Protein AF-A0A4R8FZZ9-F1 (afdb_monomer_lite)

Radius of gyration: 10.27 Å; chains: 1; bounding box: 19×21×23 Å

Organism: NCBI:txid442341

InterPro domains:
  IPR030826 Small ribosomal subunit protein bTHX/bTHXc/bTHXm [TIGR04560] (1-24)

pLDDT: mean 89.71, std 8.27, range [60.53, 96.0]

Structure (mmCIF, N/CA/C/O backbone):
data_AF-A0A4R8FZZ9-F1
#
_entry.id   AF-A0A4R8FZZ9-F1
#
loop_
_atom_site.group_PDB
_atom_site.id
_atom_site.type_symbol
_atom_site.label_atom_id
_atom_site.label_alt_id
_atom_site.label_comp_id
_atom_site.label_asym_id
_atom_site.label_entity_id
_atom_site.label_seq_id
_atom_site.pdbx_PDB_ins_code
_atom_site.Cartn_x
_atom_site.Cartn_y
_atom_site.Cartn_z
_atom_site.occupancy
_atom_site.B_iso_or_equiv
_atom_site.auth_seq_id
_atom_site.auth_comp_id
_atom_site.auth_asym_id
_atom_site.auth_atom_id
_atom_site.pdbx_PDB_model_num
ATOM 1 N N . MET A 1 1 ? 3.367 -16.638 -5.526 1.00 60.53 1 MET A N 1
ATOM 2 C CA . MET A 1 1 ? 2.676 -15.486 -6.158 1.00 60.53 1 MET A CA 1
ATOM 3 C C . MET A 1 1 ? 3.460 -15.074 -7.394 1.00 60.53 1 MET A C 1
ATOM 5 O O . MET A 1 1 ? 4.593 -14.624 -7.243 1.00 60.53 1 MET A O 1
ATOM 9 N N . ALA A 1 2 ? 2.902 -15.278 -8.589 1.00 69.88 2 ALA A N 1
ATOM 10 C CA . ALA A 1 2 ? 3.535 -14.874 -9.844 1.00 69.88 2 ALA A CA 1
ATOM 11 C C . ALA A 1 2 ? 3.682 -13.342 -9.912 1.00 69.88 2 ALA A C 1
ATOM 13 O O . ALA A 1 2 ? 2.827 -12.616 -9.401 1.00 69.88 2 ALA A O 1
ATOM 14 N N . LYS A 1 3 ? 4.753 -12.841 -10.546 1.00 66.56 3 LYS A N 1
ATOM 15 C CA . LYS A 1 3 ? 5.019 -11.394 -10.695 1.00 66.56 3 LYS A CA 1
ATOM 16 C C . LYS A 1 3 ? 3.894 -10.649 -11.444 1.00 66.56 3 LYS A C 1
ATOM 18 O O . LYS A 1 3 ? 3.750 -9.446 -11.258 1.00 66.56 3 LYS A O 1
ATOM 23 N N . GLY A 1 4 ? 3.071 -11.366 -12.218 1.00 75.56 4 GLY A N 1
ATOM 24 C CA . GLY A 1 4 ? 1.912 -10.826 -12.939 1.00 75.56 4 GLY A CA 1
ATOM 25 C C . GLY A 1 4 ? 0.629 -10.665 -12.113 1.00 75.56 4 GLY A C 1
ATOM 26 O O . GLY A 1 4 ? -0.291 -9.990 -12.561 1.00 75.56 4 GLY A O 1
ATOM 27 N N . ASP A 1 5 ? 0.535 -11.222 -10.897 1.00 87.75 5 ASP A N 1
ATOM 28 C CA . ASP A 1 5 ? -0.679 -11.048 -10.088 1.00 87.75 5 ASP A CA 1
ATOM 29 C C . ASP A 1 5 ? -0.739 -9.633 -9.494 1.00 87.75 5 ASP A C 1
ATOM 31 O O . ASP A 1 5 ? -0.179 -9.361 -8.426 1.00 87.75 5 ASP A O 1
ATOM 35 N N . HIS A 1 6 ? -1.488 -8.745 -10.148 1.00 87.56 6 HIS A N 1
ATOM 36 C CA . HIS A 1 6 ? -1.712 -7.361 -9.727 1.00 87.56 6 HIS A CA 1
ATOM 37 C C . HIS A 1 6 ? -2.394 -7.212 -8.359 1.00 87.56 6 HIS A C 1
ATOM 39 O O . HIS A 1 6 ? -2.391 -6.113 -7.795 1.00 87.56 6 HIS A O 1
ATOM 45 N N . ARG A 1 7 ? -3.001 -8.276 -7.816 1.00 89.25 7 ARG A N 1
ATOM 46 C CA . ARG A 1 7 ? -3.603 -8.289 -6.475 1.00 89.25 7 ARG A CA 1
ATOM 47 C C . ARG A 1 7 ? -2.602 -8.717 -5.404 1.00 89.25 7 ARG A C 1
ATOM 49 O O . ARG A 1 7 ? -2.860 -8.503 -4.219 1.00 89.25 7 ARG A O 1
ATOM 56 N N . SER A 1 8 ? -1.479 -9.332 -5.764 1.00 92.62 8 SER A N 1
ATOM 57 C CA . SER A 1 8 ? -0.429 -9.746 -4.825 1.00 92.62 8 SER A CA 1
ATOM 58 C C . SER A 1 8 ? 0.435 -8.576 -4.356 1.00 92.62 8 SER A C 1
ATOM 60 O O . SER A 1 8 ? 0.591 -7.578 -5.058 1.00 92.62 8 SER A O 1
ATOM 62 N N . LYS A 1 9 ? 1.069 -8.709 -3.181 1.00 91.56 9 LYS A N 1
ATOM 63 C CA . LYS A 1 9 ? 2.066 -7.726 -2.719 1.00 91.56 9 LYS A CA 1
ATOM 64 C C . LYS A 1 9 ? 3.191 -7.575 -3.749 1.00 91.56 9 LYS A C 1
ATOM 66 O O . LYS A 1 9 ? 3.570 -6.454 -4.064 1.00 91.56 9 LYS A O 1
ATOM 71 N N . ARG A 1 10 ? 3.673 -8.693 -4.309 1.00 92.31 10 ARG A N 1
ATOM 72 C CA . ARG A 1 10 ? 4.738 -8.702 -5.324 1.00 92.31 10 ARG A CA 1
ATOM 73 C C . ARG A 1 10 ? 4.318 -7.976 -6.601 1.00 92.31 10 ARG A C 1
ATOM 75 O O . ARG A 1 10 ? 5.026 -7.065 -6.999 1.00 92.31 10 ARG A O 1
ATOM 82 N N . GLY A 1 11 ? 3.153 -8.274 -7.172 1.00 94.00 11 GLY A N 1
ATOM 83 C CA . GLY A 1 11 ? 2.684 -7.584 -8.381 1.00 94.00 11 GLY A CA 1
ATOM 84 C C . GLY A 1 11 ? 2.410 -6.093 -8.162 1.00 94.00 11 GLY A C 1
ATOM 85 O O . GLY A 1 11 ? 2.653 -5.286 -9.056 1.00 94.00 11 GLY A O 1
ATOM 86 N N . LYS A 1 12 ? 1.991 -5.686 -6.954 1.00 92.56 12 LYS A N 1
ATOM 87 C CA . LYS A 1 12 ? 1.912 -4.263 -6.584 1.00 92.56 12 LYS A CA 1
ATOM 88 C C . LYS A 1 12 ? 3.290 -3.591 -6.542 1.00 92.56 12 LYS A C 1
ATOM 90 O O . LYS A 1 12 ? 3.401 -2.467 -7.017 1.00 92.56 12 LYS A O 1
ATOM 95 N N . ILE A 1 13 ? 4.321 -4.274 -6.027 1.00 92.81 13 ILE A N 1
ATOM 96 C CA . ILE A 1 13 ? 5.716 -3.791 -6.048 1.00 92.81 13 ILE A CA 1
ATOM 97 C C . ILE A 1 13 ? 6.203 -3.652 -7.492 1.00 92.81 13 ILE A C 1
ATOM 99 O O . ILE A 1 13 ? 6.660 -2.579 -7.863 1.00 92.81 13 ILE A O 1
ATOM 103 N N . THR A 1 14 ? 6.058 -4.697 -8.312 1.00 93.69 14 THR A N 1
ATOM 104 C CA . THR A 1 14 ? 6.551 -4.709 -9.700 1.00 93.69 14 THR A CA 1
ATOM 105 C C . THR A 1 14 ? 5.904 -3.618 -10.552 1.00 93.69 14 THR A C 1
ATOM 107 O O . THR A 1 14 ? 6.568 -3.016 -11.381 1.00 93.69 14 THR A O 1
ATOM 110 N N . ARG A 1 15 ? 4.622 -3.317 -10.314 1.00 92.88 15 ARG A N 1
ATOM 111 C CA . ARG A 1 15 ? 3.883 -2.252 -11.011 1.00 92.88 15 ARG A CA 1
ATOM 112 C C . ARG A 1 15 ? 4.045 -0.863 -10.365 1.00 92.88 15 ARG A C 1
ATOM 114 O O . ARG A 1 15 ? 3.435 0.090 -10.829 1.00 92.88 15 ARG A O 1
ATOM 121 N N . GLY A 1 16 ? 4.763 -0.745 -9.246 1.00 93.50 16 GLY A N 1
ATOM 122 C CA . GLY A 1 16 ? 4.902 0.522 -8.514 1.00 93.50 16 GLY A CA 1
ATOM 123 C C . GLY A 1 16 ? 3.595 1.060 -7.913 1.00 93.50 16 GLY A C 1
ATOM 124 O O . GLY A 1 16 ? 3.515 2.225 -7.547 1.00 93.50 16 GLY A O 1
ATOM 125 N N . SER A 1 17 ? 2.560 0.227 -7.779 1.00 93.62 17 SER A N 1
ATOM 126 C CA . SER A 1 17 ? 1.238 0.654 -7.303 1.00 93.62 17 SER A CA 1
ATOM 127 C C . SER A 1 17 ? 1.023 0.333 -5.824 1.00 93.62 17 SER A C 1
ATOM 129 O O . SER A 1 17 ? 1.668 -0.551 -5.249 1.00 93.62 17 SER A O 1
ATOM 131 N N . HIS A 1 18 ? 0.086 1.041 -5.198 1.00 94.19 18 HIS A N 1
ATOM 132 C CA . HIS A 1 18 ? -0.352 0.784 -3.828 1.00 94.19 18 HIS A CA 1
ATOM 133 C C . HIS A 1 18 ? -1.734 0.125 -3.811 1.00 94.19 18 HIS A C 1
ATOM 135 O O . HIS A 1 18 ? -2.481 0.143 -4.789 1.00 94.19 18 HIS A O 1
ATOM 141 N N . GLY A 1 19 ? -2.075 -0.516 -2.700 1.00 91.94 19 GLY A N 1
ATOM 142 C CA . GLY A 1 19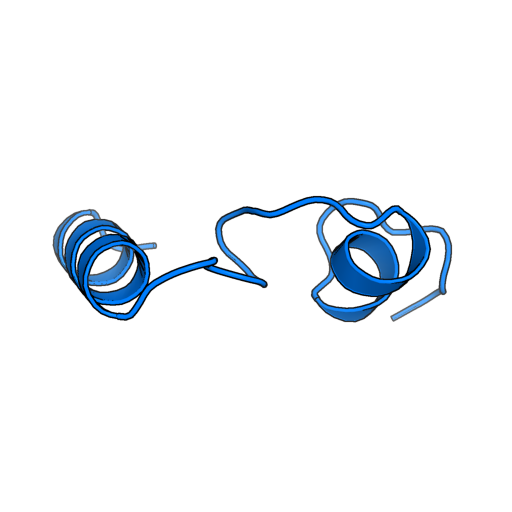 ? -3.384 -1.134 -2.510 1.00 91.94 19 GLY A CA 1
ATOM 143 C C . GLY A 1 19 ? -3.432 -1.963 -1.239 1.00 91.94 19 GLY A C 1
ATOM 144 O O . GLY A 1 19 ? -2.496 -1.930 -0.446 1.00 91.94 19 GLY A O 1
ATOM 145 N N . ARG A 1 20 ? -4.488 -2.765 -1.070 1.00 92.25 20 ARG A N 1
ATOM 146 C CA . ARG A 1 20 ? -4.715 -3.549 0.156 1.00 92.25 20 ARG A CA 1
ATOM 147 C C . ARG A 1 20 ? -3.479 -4.312 0.646 1.00 92.25 20 ARG A C 1
ATOM 149 O O . ARG A 1 20 ? -3.095 -4.201 1.800 1.00 92.25 20 ARG A O 1
ATOM 156 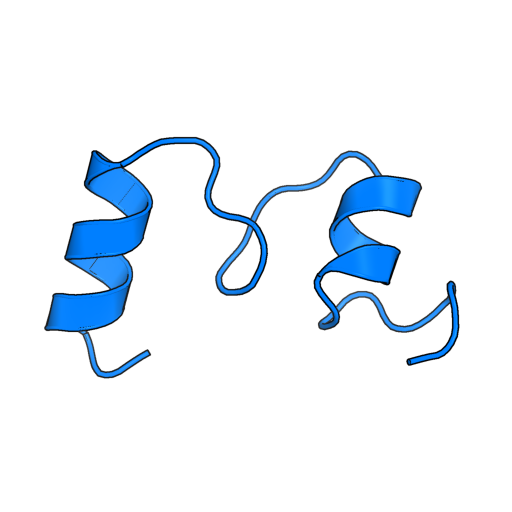N N . ARG A 1 21 ? -2.819 -5.050 -0.254 1.00 92.25 21 ARG A N 1
ATOM 157 C CA . ARG A 1 21 ? -1.638 -5.872 0.073 1.00 92.25 21 ARG A CA 1
ATOM 158 C C . ARG A 1 21 ? -0.305 -5.101 0.098 1.00 92.25 21 ARG A C 1
ATOM 160 O O . ARG A 1 21 ? 0.715 -5.680 0.464 1.00 92.25 21 ARG A O 1
ATOM 167 N N . ARG A 1 22 ? -0.292 -3.825 -0.308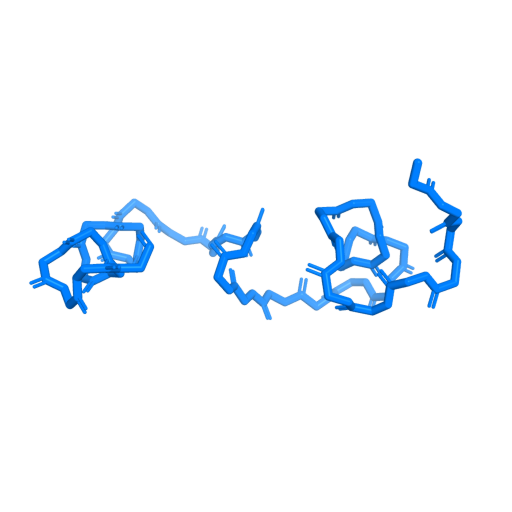 1.00 93.75 22 ARG A N 1
ATOM 168 C CA . ARG A 1 22 ? 0.873 -2.919 -0.275 1.00 93.75 22 ARG A CA 1
ATOM 169 C C . ARG A 1 22 ? 0.397 -1.487 0.036 1.00 93.75 22 ARG A C 1
ATOM 171 O O . ARG A 1 22 ? 0.325 -0.663 -0.882 1.00 93.75 22 ARG A O 1
ATOM 178 N N . PRO A 1 23 ? 0.003 -1.202 1.289 1.00 94.00 23 PRO A N 1
ATOM 179 C CA . PRO A 1 23 ? -0.380 0.148 1.690 1.00 94.00 23 PRO A CA 1
ATOM 180 C C . PRO A 1 23 ? 0.827 1.089 1.593 1.00 94.00 23 PRO A C 1
ATOM 182 O O . PRO A 1 23 ? 1.961 0.658 1.790 1.00 94.00 23 PRO A O 1
ATOM 185 N N . ASN A 1 24 ? 0.583 2.355 1.253 1.00 94.00 24 ASN A N 1
ATOM 186 C CA . ASN A 1 24 ? 1.626 3.381 1.175 1.00 94.00 24 ASN A CA 1
ATOM 187 C C . ASN A 1 24 ? 1.987 3.930 2.562 1.00 94.00 24 ASN A C 1
ATOM 189 O O . ASN A 1 24 ? 3.137 4.233 2.846 1.00 94.00 24 ASN A O 1
ATOM 193 N N . THR A 1 25 ? 0.995 4.034 3.449 1.00 96.00 25 THR A N 1
ATOM 194 C CA . THR A 1 25 ? 1.162 4.618 4.783 1.00 96.00 25 THR A CA 1
ATOM 195 C C . THR A 1 25 ? 0.558 3.731 5.862 1.00 96.00 25 THR A C 1
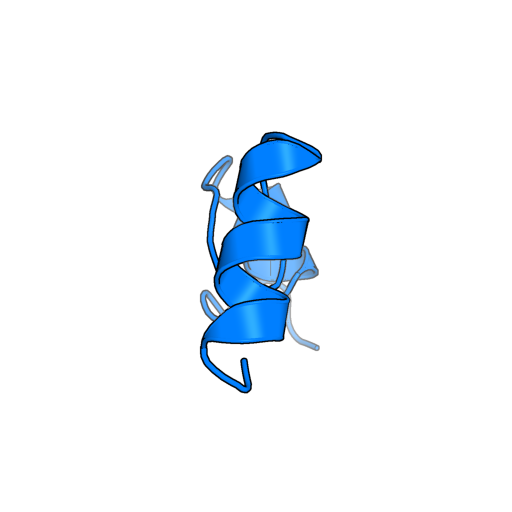ATOM 197 O O . THR A 1 25 ? -0.366 2.947 5.613 1.00 96.00 25 THR A O 1
ATOM 200 N N . GLN A 1 26 ? 1.032 3.901 7.098 1.00 92.81 26 GLN A N 1
ATOM 201 C CA . GLN A 1 26 ? 0.474 3.203 8.255 1.00 92.81 26 GLN A CA 1
ATOM 202 C C . GLN A 1 26 ? -1.001 3.565 8.481 1.00 92.81 26 GLN A C 1
ATOM 204 O O . GLN A 1 26 ? -1.814 2.698 8.790 1.00 92.81 26 GLN A O 1
ATOM 209 N N . ARG A 1 27 ? -1.383 4.820 8.210 1.00 95.75 27 ARG A N 1
ATOM 21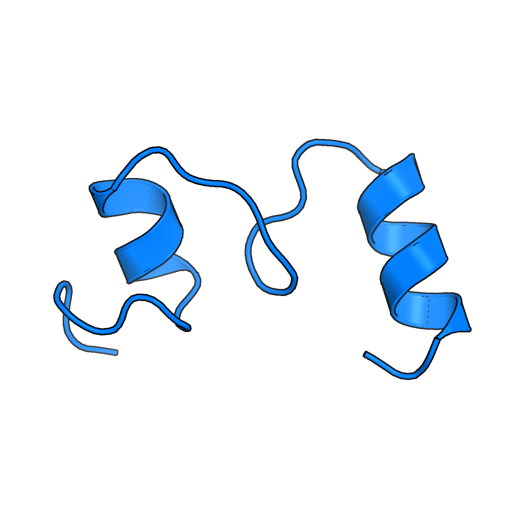0 C CA . ARG A 1 27 ? -2.783 5.266 8.244 1.00 95.75 27 ARG A CA 1
ATOM 211 C C . ARG A 1 27 ? -3.660 4.472 7.274 1.00 95.75 27 ARG A C 1
ATOM 213 O O . ARG A 1 27 ? -4.758 4.057 7.631 1.00 95.75 27 ARG A O 1
ATOM 220 N N . GLN A 1 28 ? -3.174 4.229 6.055 1.00 93.25 28 GLN A N 1
ATOM 221 C CA . GLN A 1 28 ? -3.897 3.422 5.074 1.00 93.25 28 GLN A CA 1
ATOM 222 C C . GLN A 1 28 ? -4.019 1.963 5.528 1.00 93.25 28 GLN A C 1
ATOM 224 O O . GLN A 1 28 ? -5.080 1.366 5.361 1.00 93.25 28 GLN A O 1
ATOM 229 N N . LYS A 1 29 ? -2.964 1.400 6.130 1.00 94.56 29 LYS A N 1
ATOM 230 C CA . LYS A 1 29 ? -2.989 0.048 6.706 1.00 94.56 29 LYS A CA 1
ATOM 231 C C . LYS A 1 29 ? -4.051 -0.080 7.804 1.00 94.56 29 LYS A C 1
ATOM 233 O O . LYS A 1 29 ? -4.829 -1.027 7.772 1.00 94.56 29 LYS A O 1
ATOM 238 N N . ASN A 1 30 ? -4.119 0.883 8.721 1.00 95.62 30 ASN A N 1
ATOM 239 C CA . ASN A 1 30 ? -5.097 0.879 9.812 1.00 95.62 30 ASN A CA 1
ATOM 240 C C . ASN A 1 30 ? -6.533 0.982 9.282 1.00 95.62 30 ASN A C 1
ATOM 242 O O . ASN A 1 30 ? -7.372 0.168 9.646 1.00 95.62 30 ASN A O 1
ATOM 246 N N . ARG A 1 31 ? -6.783 1.877 8.318 1.00 94.50 31 ARG A N 1
ATOM 247 C CA . ARG A 1 31 ? -8.097 2.003 7.663 1.00 94.50 31 ARG A CA 1
ATOM 248 C C . ARG A 1 31 ? -8.531 0.720 6.945 1.00 94.50 31 ARG A C 1
ATOM 250 O O . ARG A 1 31 ? -9.716 0.415 6.891 1.00 94.50 31 ARG A O 1
ATOM 257 N N . LEU A 1 3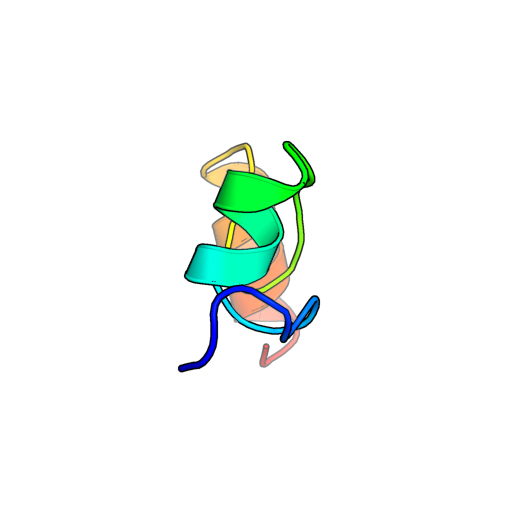2 ? -7.596 -0.014 6.339 1.00 93.06 32 LEU A N 1
ATOM 258 C CA . LEU A 1 32 ? -7.903 -1.311 5.726 1.00 93.06 32 LEU A CA 1
ATOM 259 C C . LEU A 1 32 ? -8.292 -2.331 6.802 1.00 93.06 32 LEU A C 1
ATOM 261 O O . LEU A 1 32 ? -9.325 -2.977 6.668 1.00 93.06 32 LEU A O 1
ATOM 265 N N . LYS A 1 33 ? -7.536 -2.394 7.902 1.00 91.69 33 LYS A N 1
ATOM 266 C CA . LYS A 1 33 ? -7.837 -3.277 9.034 1.00 91.69 33 LYS A CA 1
ATOM 267 C C . LYS A 1 33 ? -9.225 -3.004 9.632 1.00 91.69 33 LYS A C 1
ATOM 269 O O . LYS A 1 33 ? -9.978 -3.945 9.846 1.00 91.69 33 LYS A O 1
ATOM 274 N N . GLU A 1 34 ? -9.586 -1.737 9.839 1.00 94.12 34 GLU A N 1
ATOM 275 C CA . GLU A 1 34 ? -10.915 -1.322 10.334 1.00 94.12 34 GLU A CA 1
ATOM 276 C C . GLU A 1 34 ? -12.057 -1.744 9.402 1.00 94.12 34 GLU A C 1
ATOM 278 O O . GLU A 1 34 ? -13.156 -2.048 9.850 1.00 94.12 34 GLU A O 1
ATOM 283 N N . ARG A 1 35 ? -11.794 -1.800 8.094 1.00 90.94 35 ARG A N 1
ATOM 284 C CA . ARG A 1 35 ? -12.756 -2.237 7.072 1.00 90.94 35 ARG A CA 1
ATOM 285 C C . ARG A 1 35 ? -12.820 -3.762 6.902 1.00 90.94 35 ARG A C 1
ATOM 287 O O . ARG A 1 35 ? -13.493 -4.223 5.986 1.00 90.94 35 ARG A O 1
ATOM 294 N N . GLY A 1 36 ? -12.105 -4.535 7.724 1.00 89.44 36 GLY A N 1
ATOM 295 C CA . GLY A 1 36 ? -12.069 -6.000 7.642 1.00 89.44 36 GLY A CA 1
ATOM 296 C C . GLY A 1 36 ? -11.253 -6.549 6.466 1.00 89.44 36 GLY A C 1
ATOM 297 O O . GLY A 1 36 ? -11.491 -7.669 6.015 1.00 89.44 36 GLY A O 1
ATOM 298 N N . PHE A 1 37 ? -10.315 -5.756 5.938 1.00 78.62 37 PHE A N 1
ATOM 299 C CA . PHE A 1 37 ? -9.473 -6.106 4.791 1.00 78.62 37 PHE A CA 1
ATOM 300 C C . PHE A 1 37 ? -8.123 -6.720 5.159 1.00 78.62 37 PHE A C 1
ATOM 302 O O . PHE A 1 37 ? -7.511 -6.318 6.170 1.00 78.62 37 PHE A O 1
#

Foldseek 3Di:
DDCCPCVALNVCVSVVHADQNRHPDPVRVVVSVVVVD

Sequence (37 aa):
MAKGDHRSKRGKITRGSHGRRRPNTQRQKNRLKERGF

Secondary structure (DSSP, 8-state):
--TT-TTSHHHHHHTT--BTTB-SSHHHHHHHHHTT-